Protein AF-A0A971H338-F1 (afdb_monomer_lite)

Radius of gyration: 12.22 Å; chains: 1; bounding box: 27×27×30 Å

Sequence (60 aa):
MTDCIFCKIVDREISSDIIYEDDKIIAFKDSNPQAPVHFLVVPKEHIESTNHISEKDIEL

pLDDT: mean 94.47, std 7.84, range [50.53, 98.25]

Foldseek 3Di:
DDPDPVLCVLVVVDDFAWPDDDPFWTKTADPDDPDPGHIDIDTNDDDPDPVRDDPVNVVD

Secondary structure (DSSP, 8-state):
----HHHHHHTTSS---EEEE-SSEEEEE-SS-SSSS-EEEEESS--SSGGG--GGGTT-

Structure (mmCIF, N/CA/C/O backbone):
data_AF-A0A971H338-F1
#
_entry.id   AF-A0A971H338-F1
#
loop_
_atom_site.group_PDB
_atom_site.id
_atom_site.type_symbol
_atom_site.label_atom_id
_atom_site.label_alt_id
_atom_site.label_comp_id
_atom_site.label_asym_id
_atom_site.label_entity_id
_atom_site.label_seq_id
_atom_site.pdbx_PDB_ins_code
_atom_site.Cartn_x
_atom_site.Cartn_y
_atom_site.Cartn_z
_atom_site.occupancy
_atom_site.B_iso_or_equiv
_atom_site.auth_seq_id
_atom_site.auth_comp_id
_atom_site.auth_asym_id
_atom_site.auth_atom_id
_atom_site.pdbx_PDB_model_num
ATOM 1 N N . MET A 1 1 ? 17.458 -8.075 3.681 1.00 50.53 1 MET A N 1
ATOM 2 C CA . MET A 1 1 ? 16.784 -7.631 4.919 1.00 50.53 1 MET A CA 1
ATOM 3 C C . MET A 1 1 ? 16.702 -6.123 4.859 1.00 50.53 1 MET A C 1
ATOM 5 O O . MET A 1 1 ? 17.597 -5.438 5.334 1.00 50.53 1 MET A O 1
ATOM 9 N N . THR A 1 2 ? 15.710 -5.619 4.138 1.00 58.41 2 THR A N 1
ATOM 10 C CA . THR A 1 2 ? 15.516 -4.179 3.971 1.00 58.41 2 THR A CA 1
ATOM 11 C C . THR A 1 2 ? 14.737 -3.697 5.188 1.00 58.41 2 THR A C 1
ATOM 13 O O . THR A 1 2 ? 13.698 -4.274 5.496 1.00 58.41 2 THR A O 1
ATOM 16 N N . ASP A 1 3 ? 15.225 -2.681 5.899 1.00 86.62 3 ASP A N 1
ATOM 17 C CA . ASP A 1 3 ? 14.515 -2.055 7.026 1.00 86.62 3 ASP A CA 1
ATOM 18 C C . ASP A 1 3 ? 13.353 -1.187 6.499 1.00 86.62 3 ASP A C 1
ATOM 20 O O . ASP A 1 3 ? 13.321 0.032 6.635 1.00 86.62 3 ASP A O 1
ATOM 24 N N . CYS A 1 4 ? 12.429 -1.826 5.778 1.00 94.81 4 CYS A N 1
ATOM 25 C CA . CYS A 1 4 ? 11.296 -1.200 5.117 1.00 94.81 4 CYS A CA 1
ATOM 26 C C . CYS A 1 4 ? 10.046 -1.374 5.980 1.00 94.81 4 CYS A C 1
ATOM 28 O O . CYS A 1 4 ? 9.618 -2.495 6.260 1.00 94.81 4 CYS A O 1
ATOM 30 N N . ILE A 1 5 ? 9.424 -0.258 6.365 1.00 95.31 5 ILE A N 1
ATOM 31 C CA . ILE A 1 5 ? 8.202 -0.268 7.175 1.00 95.31 5 ILE A CA 1
ATOM 32 C C . ILE A 1 5 ? 7.031 -0.968 6.470 1.00 95.31 5 ILE A C 1
ATOM 34 O O . ILE A 1 5 ? 6.242 -1.636 7.130 1.00 95.31 5 ILE A O 1
ATOM 38 N N . PHE A 1 6 ? 6.942 -0.885 5.138 1.00 96.31 6 PHE A N 1
ATOM 39 C CA . PHE A 1 6 ? 5.889 -1.564 4.379 1.00 96.31 6 PHE A CA 1
ATOM 40 C C . PHE A 1 6 ? 6.070 -3.083 4.376 1.00 96.31 6 PHE A C 1
ATOM 42 O O . PHE A 1 6 ? 5.085 -3.794 4.547 1.00 96.31 6 PHE A O 1
ATOM 49 N N . CYS A 1 7 ? 7.307 -3.589 4.295 1.00 96.75 7 CYS A N 1
ATOM 50 C CA . CYS A 1 7 ? 7.566 -5.025 4.446 1.00 96.75 7 CYS A CA 1
ATOM 51 C C . CYS A 1 7 ? 7.126 -5.515 5.829 1.00 96.75 7 CYS A C 1
ATOM 53 O O . CYS A 1 7 ? 6.400 -6.492 5.926 1.00 96.75 7 CYS A O 1
ATOM 55 N N . LYS A 1 8 ? 7.448 -4.768 6.893 1.00 96.38 8 LYS A N 1
ATOM 56 C CA . LYS A 1 8 ? 7.002 -5.098 8.257 1.00 96.38 8 LYS A CA 1
ATOM 57 C C . LYS A 1 8 ? 5.477 -5.103 8.412 1.00 96.38 8 LYS A C 1
ATOM 59 O O . LYS A 1 8 ? 4.949 -5.855 9.227 1.00 96.38 8 LYS A O 1
ATOM 64 N N . ILE A 1 9 ? 4.763 -4.272 7.649 1.00 96.31 9 ILE A N 1
ATOM 65 C CA . ILE A 1 9 ? 3.295 -4.292 7.589 1.00 96.31 9 ILE A CA 1
ATOM 66 C C . ILE A 1 9 ? 2.797 -5.558 6.876 1.00 96.31 9 ILE A C 1
ATOM 68 O O . ILE A 1 9 ? 1.903 -6.222 7.397 1.00 96.31 9 ILE A O 1
ATOM 72 N N . VAL A 1 10 ? 3.384 -5.915 5.728 1.00 96.06 10 VAL A N 1
ATOM 73 C CA . VAL A 1 10 ? 3.064 -7.152 4.986 1.00 96.06 10 VAL A CA 1
ATOM 74 C C . VAL A 1 10 ? 3.308 -8.389 5.861 1.00 96.06 10 VAL A C 1
ATOM 76 O O . VAL A 1 10 ? 2.434 -9.250 5.964 1.00 96.06 10 VAL A O 1
ATOM 79 N N . ASP A 1 11 ? 4.438 -8.412 6.571 1.00 95.50 11 ASP A N 1
ATOM 80 C CA . ASP A 1 11 ? 4.883 -9.493 7.460 1.00 95.50 11 ASP A CA 1
ATOM 81 C C . ASP A 1 11 ? 4.166 -9.508 8.824 1.00 95.50 11 ASP A C 1
ATOM 83 O O . ASP A 1 11 ? 4.398 -10.392 9.648 1.00 95.50 11 ASP A O 1
ATOM 87 N N . ARG A 1 12 ? 3.258 -8.553 9.073 1.00 94.56 12 ARG A N 1
ATOM 88 C CA . ARG A 1 12 ? 2.484 -8.408 10.326 1.00 94.56 12 ARG A CA 1
ATOM 89 C C . ARG A 1 12 ? 3.319 -8.147 11.577 1.00 94.56 12 ARG A C 1
ATOM 91 O O . ARG A 1 12 ? 2.832 -8.326 12.691 1.00 94.56 12 ARG A O 1
ATOM 98 N N . GLU A 1 13 ? 4.543 -7.665 11.412 1.00 96.25 13 GLU A N 1
ATOM 99 C CA . GLU A 1 13 ? 5.392 -7.228 12.520 1.00 96.25 13 GLU A CA 1
ATOM 10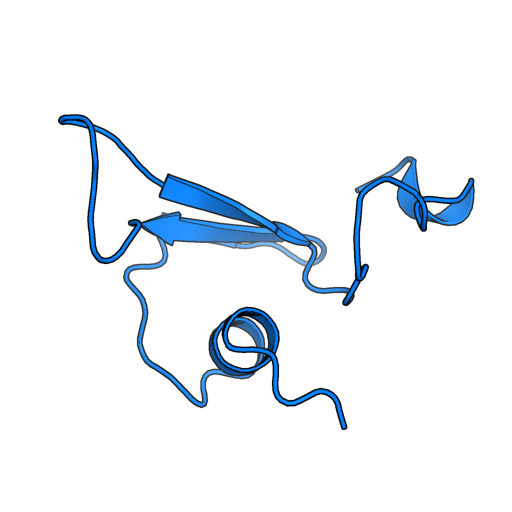0 C C . GLU A 1 13 ? 4.919 -5.890 13.107 1.00 96.25 13 GLU A C 1
ATOM 102 O O . GLU A 1 13 ? 5.123 -5.616 14.290 1.00 96.25 13 GLU A O 1
ATOM 107 N N . ILE A 1 14 ? 4.272 -5.051 12.286 1.00 94.00 14 ILE A N 1
ATOM 108 C CA . ILE A 1 14 ? 3.698 -3.762 12.688 1.00 94.00 14 ILE A CA 1
ATOM 109 C C . ILE A 1 14 ? 2.206 -3.732 12.342 1.00 94.00 14 ILE A C 1
ATOM 111 O O . ILE A 1 14 ? 1.792 -4.109 11.246 1.00 94.00 14 ILE A O 1
ATOM 115 N N . SER A 1 15 ? 1.389 -3.246 13.280 1.00 94.38 15 SER A N 1
ATOM 116 C CA . SER A 1 15 ? -0.051 -3.066 13.077 1.00 94.38 15 SER A CA 1
ATOM 117 C C . SER A 1 15 ? -0.344 -1.966 12.053 1.00 94.38 15 SER A C 1
ATOM 119 O O . SER A 1 15 ? 0.252 -0.891 12.103 1.00 94.38 15 SER A O 1
ATOM 121 N N . SER A 1 16 ? -1.321 -2.199 11.180 1.00 95.44 16 SER A N 1
ATOM 122 C CA . SER A 1 16 ? -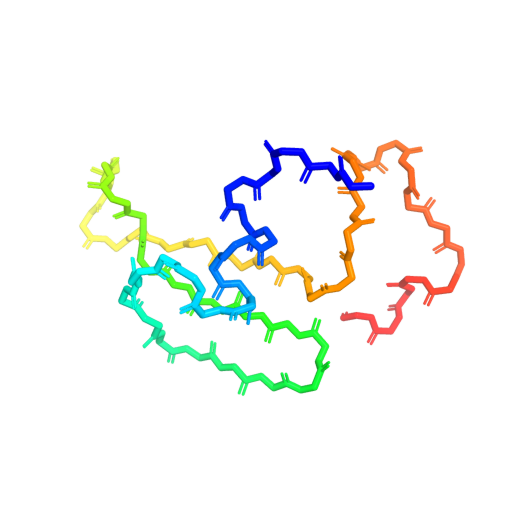1.888 -1.188 10.282 1.00 95.44 16 SER A CA 1
ATOM 123 C C . SER A 1 16 ? -3.380 -1.445 10.056 1.00 95.44 16 SER A C 1
ATOM 125 O O . SER A 1 16 ? -3.849 -2.581 10.171 1.00 95.44 16 SER A O 1
ATOM 127 N N . ASP A 1 17 ? -4.126 -0.388 9.739 1.00 97.25 17 ASP A N 1
ATOM 128 C CA . ASP A 1 17 ? -5.553 -0.472 9.417 1.00 97.25 17 ASP A CA 1
ATOM 129 C C . ASP A 1 17 ? -5.733 -0.968 7.977 1.00 97.25 17 ASP A C 1
ATOM 131 O O . ASP A 1 17 ? -5.911 -0.176 7.046 1.00 97.25 17 ASP A O 1
ATOM 135 N N . ILE A 1 18 ? -5.655 -2.283 7.793 1.00 97.62 18 ILE A N 1
ATOM 136 C CA . ILE A 1 18 ? -5.796 -2.930 6.485 1.00 97.62 18 ILE A CA 1
ATOM 137 C C . ILE A 1 18 ? -7.257 -2.899 6.047 1.00 97.62 18 ILE A C 1
ATOM 139 O O . ILE A 1 18 ? -8.159 -3.295 6.785 1.00 97.62 18 ILE A O 1
ATOM 143 N N . ILE A 1 19 ? -7.478 -2.416 4.827 1.00 98.06 19 ILE A N 1
ATOM 144 C CA . ILE A 1 19 ? -8.803 -2.273 4.213 1.00 98.06 1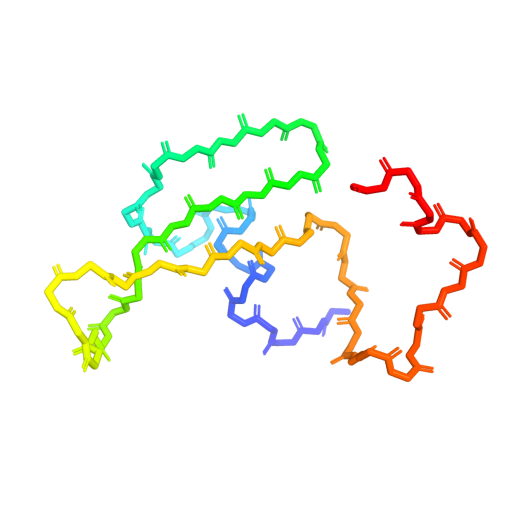9 ILE A CA 1
ATOM 145 C C . ILE A 1 19 ? -9.019 -3.246 3.052 1.00 98.06 19 ILE A C 1
ATOM 147 O O . ILE A 1 19 ? -10.161 -3.502 2.682 1.00 98.06 19 ILE A O 1
ATOM 151 N N . TYR A 1 20 ? -7.938 -3.776 2.479 1.00 98.25 20 TYR A N 1
ATOM 152 C CA . TYR A 1 20 ? -7.971 -4.784 1.427 1.00 98.25 20 TYR A CA 1
ATOM 153 C C . TYR A 1 20 ? -6.647 -5.545 1.390 1.00 98.25 20 TYR A C 1
ATOM 155 O O . TYR A 1 20 ? -5.589 -4.977 1.666 1.00 98.25 20 TYR A O 1
ATOM 163 N N . GLU A 1 21 ? -6.704 -6.816 1.019 1.00 97.94 21 GLU A N 1
ATOM 164 C CA . GLU A 1 21 ? -5.524 -7.642 0.821 1.00 97.94 21 GLU A CA 1
ATOM 165 C C . GLU A 1 21 ? -5.844 -8.841 -0.065 1.00 97.94 21 GLU A C 1
ATOM 167 O O . GLU A 1 21 ? -6.879 -9.487 0.110 1.00 97.94 21 GLU A O 1
ATOM 172 N N . ASP A 1 22 ? -4.920 -9.162 -0.964 1.00 97.12 22 ASP A N 1
ATOM 173 C CA . ASP A 1 22 ? -4.918 -10.403 -1.733 1.00 97.12 22 ASP A CA 1
ATOM 174 C C . ASP A 1 22 ? -3.497 -10.979 -1.830 1.00 97.12 22 ASP A C 1
ATOM 176 O O . ASP A 1 22 ? -2.618 -10.649 -1.029 1.00 97.12 22 ASP A O 1
ATOM 180 N N . ASP A 1 23 ? -3.267 -11.893 -2.768 1.00 96.38 23 ASP A N 1
ATOM 181 C CA . ASP A 1 23 ? -1.981 -12.570 -2.929 1.00 96.38 23 ASP A CA 1
ATOM 182 C C . ASP A 1 23 ? -0.860 -11.642 -3.427 1.00 96.38 23 ASP A C 1
ATOM 184 O O . ASP A 1 23 ? 0.313 -11.927 -3.184 1.00 96.38 23 ASP A O 1
ATOM 188 N N . LYS A 1 24 ? -1.192 -10.532 -4.099 1.00 96.19 24 LYS A N 1
ATOM 189 C CA . LYS A 1 24 ? -0.222 -9.646 -4.760 1.00 96.19 24 LYS A CA 1
ATOM 190 C C . LYS A 1 24 ? -0.069 -8.306 -4.055 1.00 96.19 24 LYS A C 1
ATOM 192 O O . LYS A 1 24 ? 1.042 -7.777 -3.998 1.00 96.19 24 LYS A O 1
ATOM 197 N N . ILE A 1 25 ? -1.150 -7.764 -3.499 1.00 97.31 25 ILE A N 1
ATOM 198 C CA . ILE A 1 25 ? -1.182 -6.414 -2.937 1.00 97.31 25 ILE A CA 1
ATOM 199 C C . ILE A 1 25 ? -1.785 -6.371 -1.533 1.00 97.31 25 ILE A C 1
ATOM 201 O O . ILE A 1 25 ? -2.541 -7.242 -1.096 1.00 97.31 25 ILE A O 1
ATOM 205 N N . ILE A 1 26 ? -1.460 -5.297 -0.822 1.00 97.94 26 ILE A N 1
ATOM 206 C CA . ILE A 1 26 ? -2.087 -4.920 0.439 1.00 97.94 26 ILE A CA 1
ATOM 207 C C . ILE A 1 26 ? -2.455 -3.438 0.394 1.00 97.94 26 ILE A C 1
ATOM 209 O O . ILE A 1 26 ? -1.695 -2.610 -0.112 1.00 97.94 26 ILE A O 1
ATOM 213 N N . ALA A 1 27 ? -3.625 -3.095 0.927 1.00 98.25 27 ALA A N 1
ATOM 214 C CA . ALA A 1 27 ? -4.056 -1.716 1.086 1.00 98.25 27 ALA A CA 1
ATOM 215 C C . ALA A 1 27 ? -4.392 -1.414 2.544 1.00 98.25 27 ALA A C 1
ATOM 217 O O . ALA A 1 27 ? -5.134 -2.153 3.197 1.00 98.25 27 ALA A O 1
ATOM 218 N N . PHE A 1 28 ? -3.881 -0.296 3.048 1.00 98.06 28 PHE A N 1
ATOM 219 C CA . PHE A 1 28 ? -4.052 0.121 4.438 1.00 98.06 28 PHE A CA 1
ATOM 220 C C . PHE A 1 28 ? -4.127 1.642 4.555 1.00 98.06 28 PHE A C 1
ATOM 222 O O . PHE A 1 28 ? -3.612 2.374 3.706 1.00 98.06 28 PHE A O 1
ATOM 229 N N . LYS A 1 29 ? -4.790 2.137 5.603 1.00 97.94 29 LYS A N 1
ATOM 230 C CA . LYS A 1 29 ? -4.898 3.583 5.843 1.00 97.94 29 LYS A CA 1
ATOM 231 C C . LYS A 1 29 ? -3.535 4.188 6.160 1.00 97.94 29 LYS A C 1
ATOM 233 O O . LYS A 1 29 ? -2.744 3.599 6.896 1.00 97.94 29 LYS A O 1
ATOM 238 N N . ASP A 1 30 ? -3.298 5.384 5.635 1.00 96.75 30 ASP A N 1
ATOM 239 C CA . ASP A 1 30 ? -2.110 6.153 5.995 1.00 96.75 30 ASP A CA 1
ATOM 240 C C . ASP A 1 30 ? -2.197 6.580 7.472 1.00 96.75 30 ASP A C 1
ATOM 242 O O . ASP A 1 30 ? -3.269 6.954 7.954 1.00 96.75 30 ASP A O 1
ATOM 246 N N . SER A 1 31 ? -1.082 6.504 8.203 1.00 94.62 31 SER A N 1
ATOM 247 C CA . SER A 1 31 ? -1.025 6.879 9.622 1.00 94.62 31 SER A CA 1
ATOM 248 C C . SER A 1 31 ? -1.092 8.393 9.845 1.00 94.62 31 SER A C 1
ATOM 250 O O . SER A 1 31 ? -1.493 8.832 10.921 1.00 94.62 31 SER A O 1
ATOM 252 N N . ASN A 1 32 ? -0.749 9.188 8.829 1.00 95.94 32 ASN A N 1
ATOM 253 C CA . ASN A 1 32 ? -0.806 10.646 8.803 1.00 95.94 32 ASN A CA 1
ATOM 254 C C . ASN A 1 32 ? -1.609 11.129 7.576 1.00 95.94 32 ASN A C 1
ATOM 256 O O . ASN A 1 32 ? -1.057 11.765 6.668 1.00 95.94 32 ASN A O 1
ATOM 260 N N . PRO A 1 33 ? -2.928 10.870 7.533 1.00 96.44 33 PRO A N 1
ATOM 261 C CA . PRO A 1 33 ? -3.750 11.132 6.360 1.00 96.44 33 PRO A CA 1
ATOM 262 C C . PRO A 1 33 ? -3.800 12.629 6.015 1.00 96.44 33 PRO A C 1
ATOM 264 O O . PRO A 1 33 ? -4.122 13.473 6.847 1.00 96.44 33 PRO A O 1
ATOM 267 N N . GLN A 1 34 ? -3.531 12.950 4.748 1.00 97.19 34 GLN A N 1
ATOM 268 C CA . GLN A 1 34 ? -3.592 14.319 4.197 1.00 97.19 34 GLN A CA 1
ATOM 269 C C . GLN A 1 34 ? -4.952 14.673 3.556 1.00 97.19 34 GLN A C 1
ATOM 271 O O . GLN A 1 34 ? -5.123 15.754 2.997 1.00 97.19 34 GLN A O 1
ATOM 276 N N . ALA A 1 35 ? -5.917 13.752 3.603 1.00 97.62 35 ALA A N 1
ATOM 277 C CA . ALA A 1 35 ? -7.266 13.910 3.060 1.00 97.62 35 ALA A CA 1
ATOM 278 C C . ALA A 1 35 ? -8.269 13.062 3.871 1.00 97.62 35 ALA A C 1
ATOM 280 O O . ALA A 1 35 ? -7.845 12.113 4.533 1.00 97.62 35 ALA A O 1
ATOM 281 N N . PRO A 1 36 ? -9.591 13.344 3.806 1.00 97.31 36 PRO A N 1
ATOM 282 C CA . PRO A 1 36 ? -10.611 12.576 4.537 1.00 97.31 36 PRO A CA 1
ATOM 283 C C . PRO A 1 36 ? -10.597 11.072 4.236 1.00 97.31 36 PRO A C 1
ATOM 285 O O . PRO A 1 36 ? -10.936 10.260 5.093 1.00 97.31 36 PRO A O 1
ATOM 288 N N . VAL A 1 37 ? -10.196 10.712 3.017 1.00 97.12 37 VAL A N 1
ATOM 289 C CA . VAL A 1 37 ? -9.916 9.338 2.605 1.00 97.12 37 VAL A CA 1
ATOM 290 C C . VAL A 1 37 ? -8.494 9.317 2.063 1.00 97.12 37 VAL A C 1
ATOM 292 O O . VAL A 1 37 ? -8.214 9.938 1.040 1.00 97.12 37 VAL A O 1
ATOM 295 N N . HIS A 1 38 ? -7.599 8.629 2.766 1.00 98.25 38 HIS A N 1
ATOM 296 C CA . HIS A 1 38 ? -6.207 8.458 2.371 1.00 98.25 38 HIS A CA 1
ATOM 297 C C . HIS A 1 38 ? -5.746 7.065 2.802 1.00 98.25 38 HIS A C 1
ATOM 299 O O . HIS A 1 38 ? -5.736 6.732 3.988 1.00 98.25 38 HIS A O 1
ATOM 305 N N . PHE A 1 39 ? -5.393 6.242 1.825 1.00 97.94 39 PHE A N 1
ATOM 306 C CA . PHE A 1 39 ? -4.830 4.917 2.032 1.00 97.94 39 PHE A CA 1
ATOM 307 C C . PHE A 1 39 ? -3.763 4.660 0.976 1.00 97.94 39 PHE A C 1
ATOM 309 O O . PHE A 1 39 ? -3.774 5.273 -0.093 1.00 97.94 39 PHE A O 1
ATOM 316 N N . LEU A 1 40 ? -2.844 3.762 1.297 1.00 98.06 40 LEU A N 1
ATOM 317 C CA . LEU A 1 40 ? -1.779 3.333 0.407 1.00 98.06 40 LEU A CA 1
ATOM 318 C C . LEU A 1 40 ? -2.117 1.941 -0.116 1.00 98.06 40 LEU A C 1
ATOM 320 O O . LEU A 1 40 ? -2.662 1.123 0.623 1.00 98.06 40 LEU A O 1
ATOM 324 N N . VAL A 1 41 ? -1.790 1.686 -1.382 1.00 97.56 41 VAL A N 1
ATOM 325 C CA . VAL A 1 41 ? -1.834 0.357 -2.002 1.00 97.56 41 VAL A CA 1
ATOM 326 C C . VAL A 1 41 ? -0.404 0.009 -2.374 1.00 97.56 41 VAL A C 1
ATOM 328 O O . VAL A 1 41 ? 0.242 0.765 -3.100 1.00 97.56 41 VAL A O 1
ATOM 331 N N . VAL A 1 42 ? 0.105 -1.090 -1.831 1.00 96.50 42 VAL A N 1
ATOM 332 C CA . VAL A 1 42 ? 1.511 -1.477 -1.964 1.00 96.50 42 VAL A CA 1
ATOM 333 C C . VAL A 1 42 ? 1.585 -2.948 -2.389 1.00 96.50 42 VAL A C 1
ATOM 335 O O . VAL A 1 42 ? 0.835 -3.765 -1.844 1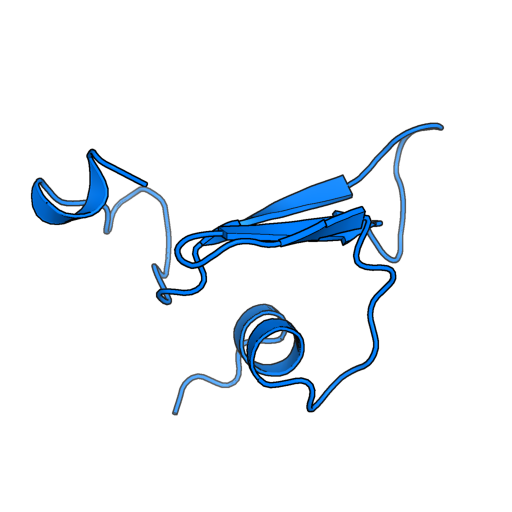.00 96.50 42 VAL A O 1
ATOM 338 N N . PRO A 1 43 ? 2.468 -3.316 -3.336 1.00 97.12 43 PRO A N 1
ATOM 339 C CA . P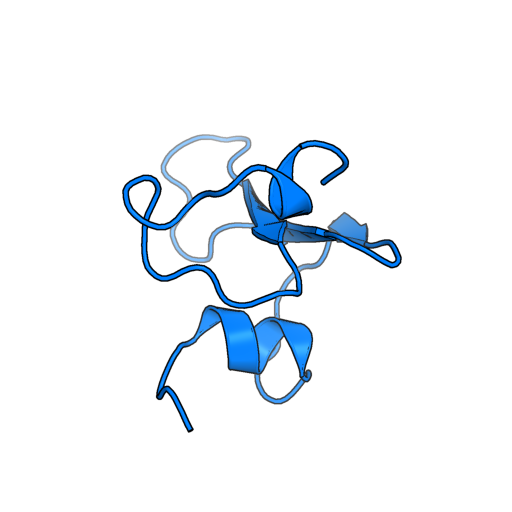RO A 1 43 ? 2.750 -4.716 -3.630 1.00 97.12 43 PRO A CA 1
ATOM 340 C C . PRO A 1 43 ? 3.317 -5.437 -2.404 1.00 97.12 43 PRO A C 1
ATOM 342 O O . PRO A 1 43 ? 4.082 -4.863 -1.627 1.00 97.12 43 PRO A O 1
ATOM 345 N N . LYS A 1 44 ? 2.972 -6.715 -2.236 1.00 96.12 44 LYS A N 1
ATOM 346 C CA . LYS A 1 44 ? 3.605 -7.569 -1.222 1.00 96.12 44 LYS A CA 1
ATOM 347 C C . LYS A 1 44 ? 5.068 -7.860 -1.565 1.00 96.12 44 LYS A C 1
ATOM 349 O O . LYS A 1 44 ? 5.883 -8.032 -0.662 1.00 96.12 44 LYS A O 1
ATOM 354 N N . GLU A 1 45 ? 5.411 -7.888 -2.855 1.00 95.06 45 GLU A N 1
ATOM 355 C CA . GLU A 1 45 ? 6.802 -7.927 -3.306 1.00 95.06 45 GLU A CA 1
ATOM 356 C C . GLU A 1 45 ? 7.472 -6.559 -3.115 1.00 95.06 45 GLU A C 1
ATOM 358 O O . GLU A 1 45 ? 6.935 -5.517 -3.489 1.00 95.06 45 GLU A O 1
ATOM 363 N N . HIS A 1 46 ? 8.674 -6.548 -2.539 1.00 95.50 46 HIS A N 1
ATOM 364 C CA . HIS A 1 46 ? 9.402 -5.306 -2.311 1.00 95.50 46 HIS A CA 1
ATOM 365 C C . HIS A 1 46 ? 10.021 -4.770 -3.610 1.00 95.50 46 HIS A C 1
ATOM 367 O O . HIS A 1 46 ? 10.994 -5.329 -4.117 1.00 95.50 46 HIS A O 1
ATOM 373 N N . ILE A 1 47 ? 9.503 -3.636 -4.084 1.00 95.12 47 ILE A N 1
ATOM 374 C CA . ILE A 1 47 ? 10.048 -2.865 -5.207 1.00 95.12 47 ILE A CA 1
ATOM 375 C C . ILE A 1 47 ? 10.489 -1.499 -4.666 1.00 95.12 47 ILE A C 1
ATOM 377 O O . ILE A 1 47 ? 9.669 -0.735 -4.163 1.00 95.12 47 ILE A O 1
ATOM 381 N N . GLU A 1 48 ? 11.788 -1.191 -4.744 1.00 94.00 48 GLU A N 1
ATOM 382 C CA . GLU A 1 48 ? 12.385 -0.010 -4.092 1.00 94.00 48 GLU A CA 1
ATOM 383 C C . GLU A 1 48 ? 11.775 1.314 -4.576 1.00 94.00 48 GLU A C 1
ATOM 385 O O . GLU A 1 48 ? 11.541 2.239 -3.799 1.00 94.00 48 GLU A O 1
ATOM 390 N N . SER A 1 49 ? 11.532 1.418 -5.879 1.00 95.06 49 SER A N 1
ATOM 391 C CA . SER A 1 49 ? 10.902 2.577 -6.502 1.00 95.06 49 SER A CA 1
ATOM 392 C C . SER A 1 49 ? 10.353 2.205 -7.871 1.00 95.06 49 SER A C 1
ATOM 394 O O . SER A 1 49 ? 10.672 1.152 -8.420 1.00 95.06 49 SER A O 1
ATOM 396 N N . THR A 1 50 ? 9.579 3.102 -8.475 1.00 95.00 50 THR A N 1
ATOM 397 C CA . THR A 1 50 ? 9.026 2.906 -9.823 1.00 95.00 50 THR A CA 1
ATOM 398 C C . THR A 1 50 ? 10.094 2.692 -10.900 1.00 95.00 50 THR A C 1
ATOM 400 O O . THR A 1 50 ? 9.818 2.054 -11.910 1.00 95.00 50 THR A O 1
ATOM 403 N N . ASN A 1 51 ? 11.330 3.152 -10.673 1.00 97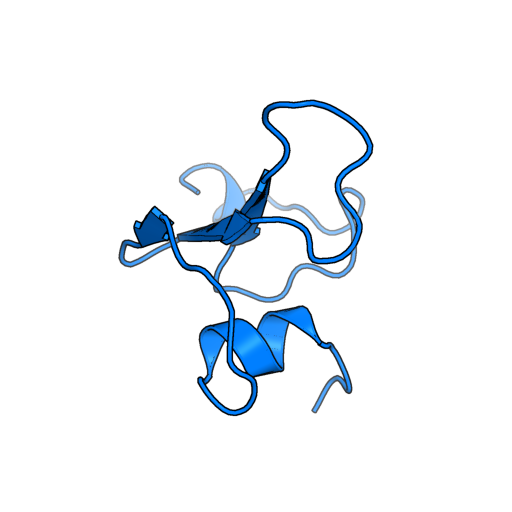.38 51 ASN A N 1
ATOM 404 C CA . ASN A 1 51 ? 12.465 2.910 -11.570 1.00 97.38 51 ASN A CA 1
ATOM 405 C C . ASN A 1 51 ? 12.942 1.445 -11.581 1.00 97.38 51 ASN A C 1
ATOM 407 O O . ASN A 1 51 ? 13.739 1.082 -12.440 1.00 97.38 51 ASN A O 1
ATOM 411 N N . HIS A 1 52 ? 12.483 0.622 -10.634 1.00 95.94 52 HIS A N 1
ATOM 412 C CA . HIS A 1 52 ? 12.857 -0.788 -10.490 1.00 95.94 52 HIS A CA 1
ATOM 413 C C . HIS A 1 52 ? 11.759 -1.757 -10.950 1.00 95.94 52 HIS A C 1
ATOM 415 O O . HIS A 1 52 ? 11.881 -2.961 -10.739 1.00 95.94 52 HIS A O 1
ATOM 421 N N . ILE A 1 53 ? 10.697 -1.244 -11.572 1.00 96.56 53 ILE A N 1
ATOM 422 C CA . ILE A 1 53 ? 9.634 -2.056 -12.168 1.00 96.56 53 ILE A CA 1
ATOM 423 C C . ILE A 1 53 ? 10.163 -2.730 -13.441 1.00 96.56 53 ILE A C 1
ATOM 425 O O . ILE A 1 53 ? 10.895 -2.127 -14.228 1.00 96.56 53 ILE A O 1
ATOM 429 N N . SER A 1 54 ? 9.772 -3.981 -13.654 1.00 95.94 54 SER A N 1
ATOM 430 C CA . SER A 1 54 ? 10.151 -4.807 -14.799 1.00 95.94 54 SER A CA 1
ATOM 431 C C . SER A 1 54 ? 8.942 -5.550 -15.381 1.00 95.94 54 SER A C 1
ATOM 433 O O . SER A 1 54 ? 7.831 -5.457 -14.868 1.00 95.94 54 SER A O 1
ATOM 435 N N . GLU A 1 55 ? 9.137 -6.312 -16.462 1.00 96.44 55 GLU A N 1
ATOM 436 C CA . GLU A 1 55 ? 8.044 -7.044 -17.126 1.00 96.44 55 GLU A CA 1
ATOM 437 C C . GLU A 1 55 ? 7.330 -8.054 -16.209 1.00 96.44 55 GLU A C 1
ATOM 439 O O . GLU A 1 55 ? 6.149 -8.330 -16.405 1.00 96.44 55 GLU A O 1
ATOM 444 N N . LYS A 1 56 ? 8.009 -8.572 -15.175 1.00 93.69 56 LYS A N 1
ATOM 445 C CA . LYS A 1 56 ? 7.410 -9.506 -14.202 1.00 93.69 56 LYS A CA 1
ATOM 446 C C . LYS A 1 56 ? 6.298 -8.863 -13.358 1.00 93.69 56 LYS A C 1
ATOM 448 O O . LYS A 1 56 ? 5.455 -9.569 -12.819 1.00 93.69 56 LYS A O 1
ATOM 453 N N . ASP A 1 57 ? 6.310 -7.536 -13.253 1.00 94.75 57 ASP A N 1
ATOM 454 C CA . ASP A 1 57 ? 5.449 -6.753 -12.366 1.00 94.75 57 ASP A CA 1
ATOM 455 C C . ASP A 1 57 ? 4.162 -6.283 -13.076 1.00 94.75 57 ASP A C 1
ATOM 457 O O . ASP A 1 57 ? 3.316 -5.638 -12.467 1.00 94.75 57 ASP A O 1
ATOM 461 N N . ILE A 1 58 ? 3.999 -6.599 -14.371 1.00 92.75 58 ILE A N 1
ATOM 462 C CA . ILE A 1 58 ? 2.872 -6.148 -15.212 1.00 92.75 58 ILE A CA 1
ATOM 463 C C . ILE A 1 58 ? 1.516 -6.644 -14.693 1.00 92.75 58 ILE A C 1
ATOM 465 O O . ILE A 1 58 ? 0.506 -5.971 -14.882 1.00 92.75 58 ILE A O 1
ATOM 469 N N . GLU A 1 59 ? 1.480 -7.822 -14.070 1.00 88.88 59 GLU A N 1
ATOM 470 C CA . GLU A 1 59 ? 0.240 -8.435 -13.580 1.00 88.88 59 GLU A CA 1
ATOM 471 C C . GLU A 1 59 ? -0.065 -8.130 -12.104 1.00 88.88 59 GLU A C 1
ATOM 473 O O . GLU A 1 59 ? -0.928 -8.801 -11.526 1.00 88.88 59 GLU A O 1
ATOM 478 N N . LEU A 1 60 ? 0.672 -7.209 -11.471 1.00 85.69 60 LEU A N 1
ATOM 479 C CA . LEU A 1 60 ? 0.379 -6.745 -10.110 1.00 85.69 60 LEU A CA 1
ATOM 480 C C . LEU A 1 60 ? -0.937 -5.961 -10.034 1.00 85.69 60 LEU A C 1
ATOM 482 O O . LEU A 1 60 ? -1.256 -5.209 -10.983 1.00 85.69 60 LEU A O 1
#